Protein AF-A0A3C0G4G8-F1 (afdb_monomer_lite)

Foldseek 3Di:
DDPPPCPPDDDPLNVVLCVQLVVLVVVLVVLVVVLVVVCVVDVVSVVCVVVSVVVSVVVVVVSVVVSVVSVVVVVVVVVVVVVVVVVVVVVVVVVCVVVVNDDDDDDDPDPDDDDDDDDD

pLDDT: mean 79.35, std 17.73, range [36.84, 96.12]

Radius of gyration: 25.46 Å; chains: 1; bounding box: 45×34×75 Å

Secondary structure (DSSP, 8-state):
-----------HHHHHIIIIIHHHHHHHHHHHHHHHHHHHH-HHHHHTHHHHHHHHHHHHHHHHHHHHHHHHHHHHHHHHHHHHHHHHHHHHHHHHHHTT---SS---------------

Sequence (120 aa):
MARIDWDLRITYNSLMVALVSLPLIFIFMILSYQLITTAFVDDQVREDIEAYIAVLGILSGPAYMAISRFFDRWNAEEEEYIESTRRLHKTENDIMRAKGQLMEDEGRINITALPHEEEL

Structure (mmCIF, N/CA/C/O backbone):
data_AF-A0A3C0G4G8-F1
#
_entry.id   AF-A0A3C0G4G8-F1
#
loop_
_atom_site.group_PDB
_atom_site.id
_atom_site.type_symbol
_atom_site.label_atom_id
_atom_site.label_alt_id
_atom_site.label_comp_id
_atom_site.label_asym_id
_atom_site.label_entity_id
_atom_site.label_seq_id
_atom_site.pdbx_PDB_ins_code
_atom_site.Cartn_x
_atom_site.Cartn_y
_atom_site.Cartn_z
_atom_site.occupancy
_atom_site.B_iso_or_equiv
_atom_site.auth_seq_id
_atom_site.auth_comp_id
_atom_site.auth_asym_id
_atom_site.auth_atom_id
_atom_site.pdbx_PDB_model_num
ATOM 1 N N . MET A 1 1 ? -16.958 1.028 -28.107 1.00 41.44 1 MET A N 1
ATOM 2 C CA . MET A 1 1 ? -16.263 0.722 -26.838 1.00 41.44 1 MET A CA 1
ATOM 3 C C . MET A 1 1 ? -14.825 0.402 -27.186 1.00 41.44 1 MET A C 1
ATOM 5 O O . MET A 1 1 ? -14.619 -0.495 -27.993 1.00 41.44 1 MET A O 1
ATOM 9 N N . ALA A 1 2 ? -13.862 1.178 -26.688 1.00 53.22 2 ALA A N 1
ATOM 10 C CA . ALA A 1 2 ? -12.448 0.878 -26.892 1.00 53.22 2 ALA A CA 1
ATOM 11 C C . ALA A 1 2 ? -12.133 -0.459 -26.205 1.00 53.22 2 ALA A C 1
ATOM 13 O O . ALA A 1 2 ? -12.427 -0.610 -25.018 1.00 53.22 2 ALA A O 1
ATOM 14 N N . ARG A 1 3 ? -11.606 -1.440 -26.950 1.00 53.56 3 ARG A N 1
ATOM 15 C CA . ARG A 1 3 ? -10.992 -2.622 -26.337 1.00 53.56 3 ARG A CA 1
ATOM 16 C C . ARG A 1 3 ? -9.760 -2.119 -25.603 1.00 53.56 3 ARG A C 1
ATOM 18 O O . ARG A 1 3 ? -8.856 -1.578 -26.229 1.00 53.56 3 ARG A O 1
ATOM 25 N N . ILE A 1 4 ? -9.781 -2.225 -24.283 1.00 64.06 4 ILE A N 1
ATOM 26 C CA . ILE A 1 4 ? -8.570 -2.078 -23.489 1.00 64.06 4 ILE A CA 1
ATOM 27 C C . ILE A 1 4 ? -7.796 -3.368 -23.745 1.00 64.06 4 ILE A C 1
ATOM 29 O O . ILE A 1 4 ? -8.223 -4.428 -23.285 1.00 64.06 4 ILE A O 1
ATOM 33 N N . ASP A 1 5 ? -6.745 -3.290 -24.560 1.00 58.25 5 ASP A N 1
ATOM 34 C CA . ASP A 1 5 ? -5.800 -4.393 -24.702 1.00 58.25 5 ASP A CA 1
ATOM 35 C C . ASP A 1 5 ? -5.015 -4.486 -23.396 1.00 58.25 5 ASP A C 1
ATOM 37 O O . ASP A 1 5 ? -4.171 -3.647 -23.080 1.00 58.25 5 ASP A O 1
ATOM 41 N N . TRP A 1 6 ? -5.376 -5.478 -22.589 1.00 58.88 6 TRP A N 1
ATOM 42 C CA . TRP A 1 6 ? -4.664 -5.823 -21.371 1.00 58.88 6 TRP A CA 1
ATOM 43 C C . TRP A 1 6 ? -3.484 -6.715 -21.745 1.00 58.88 6 TRP A C 1
ATOM 45 O O . TRP A 1 6 ? -3.537 -7.926 -21.536 1.00 58.88 6 TRP A O 1
ATOM 55 N N . ASP A 1 7 ? -2.426 -6.130 -22.304 1.00 61.31 7 ASP A N 1
ATOM 56 C CA . ASP A 1 7 ? -1.148 -6.834 -22.440 1.00 61.31 7 ASP A CA 1
ATOM 57 C C . ASP A 1 7 ? -0.483 -6.912 -21.053 1.00 61.31 7 ASP A C 1
ATOM 59 O O . ASP A 1 7 ? 0.348 -6.091 -20.657 1.00 61.31 7 ASP A O 1
ATOM 63 N N . LEU A 1 8 ? -1.000 -7.825 -20.225 1.00 62.41 8 LEU A N 1
ATOM 64 C CA . LEU A 1 8 ? -0.643 -7.945 -18.818 1.00 62.41 8 LEU A CA 1
ATOM 65 C C . LEU A 1 8 ? 0.634 -8.781 -18.683 1.00 62.41 8 LEU A C 1
ATOM 67 O O . LEU A 1 8 ? 0.590 -10.010 -18.592 1.00 62.41 8 LEU A O 1
ATOM 71 N N . ARG A 1 9 ? 1.790 -8.115 -18.631 1.00 69.19 9 ARG A N 1
ATOM 72 C CA . ARG A 1 9 ? 3.075 -8.785 -18.398 1.00 69.19 9 ARG A CA 1
ATOM 73 C C . ARG A 1 9 ? 3.234 -9.121 -16.912 1.00 69.19 9 ARG A C 1
ATOM 75 O O . ARG A 1 9 ? 3.516 -8.254 -16.089 1.00 69.19 9 ARG A O 1
ATOM 82 N N . ILE A 1 10 ? 3.045 -10.392 -16.558 1.00 76.88 10 ILE A N 1
ATOM 83 C CA . ILE A 1 10 ? 3.218 -10.875 -15.180 1.00 76.88 10 ILE A CA 1
ATOM 84 C C . ILE A 1 10 ? 4.710 -11.116 -14.921 1.00 76.88 10 ILE A C 1
ATOM 86 O O . ILE A 1 10 ? 5.254 -12.165 -15.262 1.00 76.88 10 ILE A O 1
ATOM 90 N N . THR A 1 11 ? 5.381 -10.142 -14.307 1.00 83.62 11 THR A N 1
ATOM 91 C CA . THR A 1 11 ? 6.742 -10.297 -13.768 1.00 83.62 11 THR A CA 1
ATOM 92 C C . THR A 1 11 ? 6.723 -10.694 -12.292 1.00 83.62 11 THR A C 1
ATOM 94 O O . THR A 1 11 ? 5.714 -10.537 -11.598 1.00 83.62 11 THR A O 1
ATOM 97 N N . TYR A 1 12 ? 7.856 -11.170 -11.770 1.00 82.88 12 TYR A N 1
ATOM 98 C CA . TYR A 1 12 ? 7.989 -11.476 -10.343 1.00 82.88 12 TYR A CA 1
ATOM 99 C C . TYR A 1 12 ? 7.687 -10.258 -9.456 1.00 82.88 12 TYR A C 1
ATOM 101 O O . TYR A 1 12 ? 6.973 -10.397 -8.462 1.00 82.88 12 TYR A O 1
ATOM 109 N N . ASN A 1 13 ? 8.156 -9.055 -9.819 1.00 84.62 13 ASN A N 1
ATOM 110 C CA . ASN A 1 13 ? 7.852 -7.867 -9.019 1.00 84.62 13 ASN A CA 1
ATOM 111 C C . ASN A 1 13 ? 6.379 -7.471 -9.134 1.00 84.62 13 ASN A C 1
ATOM 113 O O . ASN A 1 13 ? 5.801 -7.085 -8.122 1.00 84.62 13 ASN A O 1
ATOM 117 N N . SER A 1 14 ? 5.747 -7.633 -10.305 1.00 84.00 14 SER A N 1
ATOM 118 C CA . SER A 1 14 ? 4.303 -7.389 -10.449 1.00 84.00 14 SER A CA 1
ATOM 119 C C . SER A 1 14 ? 3.479 -8.298 -9.523 1.00 84.00 14 SER A C 1
ATOM 121 O O . SER A 1 14 ? 2.556 -7.841 -8.846 1.00 84.00 14 SER A O 1
ATOM 123 N N . LEU A 1 15 ? 3.883 -9.569 -9.397 1.00 87.19 15 LEU A N 1
ATOM 124 C CA . LEU A 1 15 ? 3.263 -10.529 -8.491 1.00 87.19 15 LEU A CA 1
ATOM 125 C C . LEU A 1 15 ? 3.502 -10.140 -7.027 1.00 87.19 15 LEU A C 1
ATOM 127 O O . LEU A 1 15 ? 2.583 -10.196 -6.219 1.00 87.19 15 LEU A O 1
ATOM 131 N N . MET A 1 16 ? 4.719 -9.717 -6.681 1.00 84.38 16 MET A N 1
ATOM 132 C CA . MET A 1 16 ? 5.060 -9.297 -5.319 1.00 84.38 16 MET A CA 1
ATOM 133 C C . MET A 1 16 ? 4.329 -8.017 -4.899 1.00 84.38 16 MET A C 1
ATOM 135 O O . MET A 1 16 ? 3.847 -7.947 -3.771 1.00 84.38 16 MET A O 1
ATOM 139 N N . VAL A 1 17 ? 4.169 -7.039 -5.796 1.00 87.38 17 VAL A N 1
ATOM 140 C CA . VAL A 1 17 ? 3.321 -5.859 -5.559 1.00 87.38 17 VAL A CA 1
ATOM 141 C C . VAL A 1 17 ? 1.885 -6.302 -5.281 1.00 87.38 17 VAL A C 1
ATOM 143 O O . VAL A 1 17 ? 1.309 -5.924 -4.263 1.00 87.38 17 VAL A O 1
ATOM 146 N N . ALA A 1 18 ? 1.314 -7.165 -6.122 1.00 88.50 18 ALA A N 1
ATOM 147 C CA . ALA A 1 18 ? -0.052 -7.641 -5.927 1.00 88.50 18 ALA A CA 1
ATOM 148 C C . ALA A 1 18 ? -0.219 -8.433 -4.616 1.00 88.50 18 ALA A C 1
ATOM 150 O O . ALA A 1 18 ? -1.165 -8.195 -3.868 1.00 88.50 18 ALA A O 1
ATOM 151 N N . LEU A 1 19 ? 0.705 -9.345 -4.305 1.00 90.62 19 LEU A N 1
ATOM 152 C CA . LEU A 1 19 ? 0.616 -10.243 -3.150 1.00 90.62 19 LEU A CA 1
ATOM 153 C C . LEU A 1 19 ? 0.976 -9.590 -1.818 1.00 90.62 19 LEU A C 1
ATOM 155 O O . LEU A 1 19 ? 0.564 -10.094 -0.779 1.00 90.62 19 LEU A O 1
ATOM 159 N N . VAL A 1 20 ? 1.744 -8.503 -1.814 1.00 88.25 20 VAL A N 1
ATOM 160 C CA . VAL A 1 20 ? 2.134 -7.831 -0.569 1.00 88.25 20 VAL A CA 1
ATOM 161 C C . VAL A 1 20 ? 1.323 -6.561 -0.366 1.00 88.25 20 VAL A C 1
ATOM 163 O O . VAL A 1 20 ? 0.763 -6.360 0.712 1.00 88.25 20 VAL A O 1
ATOM 166 N N . SER A 1 21 ? 1.208 -5.713 -1.390 1.00 88.56 21 SER A N 1
ATOM 167 C CA . SER A 1 21 ? 0.550 -4.416 -1.248 1.00 88.56 21 SER A CA 1
ATOM 168 C C . SER A 1 21 ? -0.959 -4.552 -1.084 1.00 88.56 21 SER A C 1
ATOM 170 O O . SER A 1 21 ? -1.513 -3.914 -0.190 1.00 88.56 21 SER A O 1
ATOM 172 N N . LEU A 1 22 ? -1.627 -5.405 -1.874 1.00 90.38 22 LEU A N 1
ATOM 173 C CA . LEU A 1 22 ? -3.081 -5.559 -1.757 1.00 90.38 22 LEU A CA 1
ATOM 174 C C . LEU A 1 22 ? -3.482 -6.119 -0.386 1.00 90.38 22 LEU A C 1
ATOM 176 O O . LEU A 1 22 ? -4.288 -5.465 0.279 1.00 90.38 22 LEU A O 1
ATOM 180 N N . PRO A 1 23 ? -2.929 -7.248 0.109 1.00 92.75 23 PRO A N 1
ATOM 181 C CA . PRO A 1 23 ? -3.320 -7.762 1.419 1.00 92.75 23 PRO A CA 1
ATOM 182 C C . PRO A 1 23 ? -3.023 -6.785 2.551 1.00 92.75 23 PRO A C 1
ATOM 184 O O . PRO A 1 23 ? -3.834 -6.660 3.464 1.00 92.75 23 PRO A O 1
ATOM 187 N N . LEU A 1 24 ? -1.909 -6.048 2.480 1.00 92.12 24 LEU A N 1
ATOM 188 C CA . LEU A 1 24 ? -1.581 -5.058 3.500 1.00 92.12 24 LEU A CA 1
ATOM 189 C C . LEU A 1 24 ? -2.617 -3.924 3.534 1.00 92.12 24 LEU A C 1
ATOM 191 O O . LEU A 1 24 ? -3.094 -3.573 4.612 1.00 92.12 24 LEU A O 1
ATOM 195 N N . ILE A 1 25 ? -3.040 -3.415 2.372 1.00 91.81 25 ILE A N 1
ATOM 196 C CA . ILE A 1 25 ? -4.126 -2.425 2.272 1.00 91.81 25 ILE A CA 1
ATOM 197 C C . ILE A 1 25 ? -5.431 -2.996 2.843 1.00 91.81 25 ILE A C 1
ATOM 199 O O . ILE A 1 25 ? -6.094 -2.332 3.643 1.00 91.81 25 ILE A O 1
ATOM 203 N N . PHE A 1 26 ? -5.785 -4.236 2.489 1.00 94.81 26 PHE A N 1
ATOM 204 C CA . PHE A 1 26 ? -6.994 -4.890 2.998 1.00 94.81 26 PHE A CA 1
ATOM 205 C C . PHE A 1 26 ? -6.975 -5.049 4.521 1.00 94.81 26 PHE A C 1
ATOM 207 O O . PHE A 1 26 ? -7.987 -4.780 5.165 1.00 94.81 26 PHE A O 1
ATOM 214 N N . ILE A 1 27 ? -5.839 -5.423 5.114 1.00 94.25 27 ILE A N 1
ATOM 215 C CA . ILE A 1 27 ? -5.694 -5.540 6.571 1.00 94.25 27 ILE A CA 1
ATOM 216 C C . ILE A 1 27 ? -5.961 -4.194 7.245 1.00 94.25 27 ILE A C 1
ATOM 218 O O . ILE A 1 27 ? -6.757 -4.132 8.179 1.00 94.25 27 ILE A O 1
ATOM 222 N N . PHE A 1 28 ? -5.358 -3.108 6.757 1.00 93.31 28 PHE A N 1
ATOM 223 C CA . PHE A 1 28 ? -5.594 -1.781 7.330 1.00 93.31 28 PHE A CA 1
ATOM 224 C C . PHE A 1 28 ? -7.040 -1.323 7.161 1.00 93.31 28 PHE A C 1
ATOM 226 O O . PHE A 1 28 ? -7.606 -0.746 8.089 1.00 93.31 28 PHE A O 1
ATOM 233 N N . MET A 1 29 ? -7.662 -1.614 6.019 1.00 94.31 29 MET A N 1
ATOM 234 C CA . MET A 1 29 ? -9.076 -1.320 5.802 1.00 94.31 29 MET A CA 1
ATOM 235 C C . MET A 1 29 ? -9.967 -2.078 6.795 1.00 94.31 29 MET A C 1
ATOM 237 O O . MET A 1 29 ? -10.867 -1.480 7.380 1.00 94.31 29 MET A O 1
ATOM 241 N N . ILE A 1 30 ? -9.690 -3.362 7.039 1.00 96.12 30 ILE A N 1
ATOM 242 C CA . ILE A 1 30 ? -10.424 -4.177 8.016 1.00 96.12 30 ILE A CA 1
ATOM 243 C C . ILE A 1 30 ? -10.221 -3.644 9.437 1.00 96.12 30 ILE A C 1
ATOM 245 O O . ILE A 1 30 ? -11.200 -3.489 10.160 1.00 96.12 30 ILE A O 1
ATOM 249 N N . LEU A 1 31 ? -8.987 -3.325 9.835 1.00 94.19 31 LEU A N 1
ATOM 250 C CA . LEU A 1 31 ? -8.696 -2.765 11.160 1.00 94.19 31 LEU A CA 1
ATOM 251 C C . LEU A 1 31 ? -9.389 -1.415 11.371 1.00 94.19 31 LEU A C 1
ATOM 253 O O . LEU A 1 31 ? -9.948 -1.160 12.435 1.00 94.19 31 LEU A O 1
ATOM 257 N N . SER A 1 32 ? -9.403 -0.575 10.336 1.00 93.31 32 SER A N 1
ATOM 258 C CA . SER A 1 32 ? -10.082 0.722 10.366 1.00 93.31 32 SER A CA 1
ATOM 259 C C . SER A 1 32 ? -11.595 0.543 10.483 1.00 93.31 32 SER A C 1
ATOM 261 O O . SER A 1 32 ? -12.237 1.202 11.296 1.00 93.31 32 SER A O 1
ATOM 263 N N . TYR A 1 33 ? -12.165 -0.390 9.716 1.00 95.81 33 TYR A N 1
ATOM 264 C CA . TYR A 1 33 ? -13.576 -0.751 9.812 1.00 95.81 33 TYR A CA 1
ATOM 265 C C . TYR A 1 33 ? -13.930 -1.266 11.210 1.00 95.81 33 TYR A C 1
ATOM 267 O O . TYR A 1 33 ? -14.886 -0.779 11.809 1.00 95.81 33 TYR A O 1
ATOM 275 N N . GLN A 1 34 ? -13.134 -2.189 11.757 1.00 94.69 34 GLN A N 1
ATOM 276 C CA . GLN A 1 34 ? -13.335 -2.717 13.104 1.00 94.69 34 GLN A CA 1
ATOM 277 C C . GLN A 1 34 ? -13.326 -1.600 14.142 1.00 94.69 34 GLN A C 1
ATOM 279 O O . GLN A 1 34 ? -14.268 -1.520 14.925 1.00 94.69 34 GLN A O 1
ATOM 284 N N . LEU A 1 35 ? -12.339 -0.700 14.101 1.00 93.94 35 LEU A N 1
ATOM 285 C CA . LEU A 1 35 ? -12.263 0.427 15.028 1.00 93.94 35 LEU A CA 1
ATOM 286 C C . LEU A 1 35 ? -13.540 1.277 15.000 1.00 93.94 35 LEU A C 1
ATOM 288 O O . LEU A 1 35 ? -14.125 1.550 16.047 1.00 93.94 35 LEU A O 1
ATOM 292 N N . ILE A 1 36 ? -14.001 1.642 13.800 1.00 92.19 36 ILE A N 1
ATOM 293 C CA . ILE A 1 36 ? -15.219 2.440 13.618 1.00 92.19 36 ILE A CA 1
ATOM 294 C C . ILE A 1 36 ? -16.439 1.692 14.167 1.00 92.19 36 ILE A C 1
ATOM 296 O O . ILE A 1 36 ? -17.236 2.266 14.906 1.00 92.19 36 ILE A O 1
ATOM 300 N N . THR A 1 37 ? -16.589 0.406 13.837 1.00 94.62 37 THR A N 1
ATOM 301 C CA . THR A 1 37 ? -17.741 -0.379 14.300 1.00 94.62 37 THR A CA 1
ATOM 302 C C . THR A 1 37 ? -17.751 -0.588 15.808 1.00 94.62 37 THR A C 1
ATOM 304 O O . THR A 1 37 ? -18.809 -0.485 16.424 1.00 94.62 37 THR A O 1
ATOM 307 N N . THR A 1 38 ? -16.590 -0.820 16.419 1.00 93.94 38 THR A N 1
ATOM 308 C CA . THR A 1 38 ? -16.473 -0.992 17.868 1.00 93.94 38 THR A CA 1
ATOM 309 C C . THR A 1 38 ? -16.800 0.307 18.596 1.00 93.94 38 THR A C 1
ATOM 311 O O . THR A 1 38 ? -17.523 0.270 19.585 1.00 93.94 38 THR A O 1
ATOM 314 N N . ALA A 1 39 ? -16.395 1.464 18.066 1.00 92.12 39 ALA A N 1
ATOM 315 C CA . ALA A 1 39 ? -16.729 2.766 18.648 1.00 92.12 39 ALA A CA 1
ATOM 316 C C . ALA A 1 39 ? -18.247 3.067 18.684 1.00 92.12 39 ALA A C 1
ATOM 318 O O . ALA A 1 39 ? -18.699 3.919 19.458 1.00 92.12 39 ALA A O 1
ATOM 319 N N . PHE A 1 40 ? -19.067 2.381 17.875 1.00 93.38 40 PHE A N 1
ATOM 320 C CA . PHE A 1 40 ? -20.529 2.493 17.959 1.00 93.38 40 PHE A CA 1
ATOM 321 C C . PHE A 1 40 ? -21.140 1.694 19.112 1.00 93.38 40 PHE A C 1
ATOM 323 O O . PHE A 1 40 ? -22.233 2.038 19.557 1.00 93.38 40 PHE A O 1
ATOM 330 N N . VAL A 1 41 ? -20.457 0.656 19.594 1.00 94.56 41 VAL A N 1
ATOM 331 C CA . VAL A 1 41 ? -21.003 -0.297 20.574 1.00 94.56 41 VAL A CA 1
ATOM 332 C C . VAL A 1 41 ? -20.334 -0.165 21.945 1.00 94.56 41 VAL A C 1
ATOM 334 O O . VAL A 1 41 ? -20.987 -0.416 22.953 1.00 94.56 41 VAL A O 1
ATOM 337 N N . ASP A 1 42 ? -19.068 0.253 21.992 1.00 93.75 42 ASP A N 1
ATOM 338 C CA . ASP A 1 42 ? -18.276 0.395 23.215 1.00 93.75 42 ASP A CA 1
ATOM 339 C C . ASP A 1 42 ? -17.926 1.868 23.481 1.00 93.75 42 ASP A C 1
ATOM 341 O O . ASP A 1 42 ? -17.228 2.518 22.694 1.00 93.75 42 ASP A O 1
ATOM 345 N N . ASP A 1 43 ? -18.420 2.394 24.603 1.00 92.88 43 ASP A N 1
ATOM 346 C CA . ASP A 1 43 ? -18.199 3.781 25.007 1.00 92.88 43 ASP A CA 1
ATOM 347 C C . ASP A 1 43 ? -16.740 4.051 25.425 1.00 92.88 43 ASP A C 1
ATOM 349 O O . ASP A 1 43 ? -16.268 5.165 25.210 1.00 92.88 43 ASP A O 1
ATOM 353 N N . GLN A 1 44 ? -15.989 3.054 25.923 1.00 92.31 44 GLN A N 1
ATOM 354 C CA . GLN A 1 44 ? -14.564 3.236 26.255 1.00 92.31 44 GLN A CA 1
ATOM 355 C C . GLN A 1 44 ? -13.735 3.488 24.995 1.00 92.31 44 GLN A C 1
ATOM 357 O O . GLN A 1 44 ? -12.920 4.404 24.936 1.00 92.31 44 GLN A O 1
ATOM 362 N N . VAL A 1 45 ? -13.983 2.708 23.940 1.00 90.50 45 VAL A N 1
ATOM 363 C CA . VAL A 1 45 ? -13.286 2.873 22.654 1.00 90.50 45 VAL A CA 1
ATOM 364 C C . VAL A 1 45 ? -13.625 4.216 22.009 1.00 90.50 45 VAL A C 1
ATOM 366 O O . VAL A 1 45 ? -12.786 4.805 21.329 1.00 90.50 45 VAL A O 1
ATOM 369 N N . ARG A 1 46 ? -14.845 4.717 22.229 1.00 92.25 46 ARG A N 1
ATOM 370 C CA . ARG A 1 46 ? -15.264 6.040 21.760 1.00 92.25 46 ARG A CA 1
ATOM 371 C C . ARG A 1 46 ? -14.556 7.168 22.507 1.00 92.25 46 ARG A C 1
ATOM 373 O O . ARG A 1 46 ? -14.183 8.149 21.869 1.00 92.25 46 ARG A O 1
ATOM 380 N N . GLU A 1 47 ? -14.393 7.044 23.821 1.00 94.62 47 GLU A N 1
ATOM 381 C CA . GLU A 1 47 ? -13.691 8.036 24.641 1.00 94.62 47 GLU A CA 1
ATOM 382 C C . GLU A 1 47 ? -12.199 8.105 24.273 1.00 94.62 47 GLU A C 1
ATOM 384 O O . GLU A 1 47 ? -11.662 9.192 24.073 1.00 94.62 47 GLU A O 1
ATOM 389 N N . ASP A 1 48 ? -11.572 6.950 24.034 1.00 95.00 48 ASP A N 1
ATOM 390 C CA . ASP A 1 48 ? -10.149 6.833 23.688 1.00 95.00 48 ASP A CA 1
ATOM 391 C C . ASP A 1 48 ? -9.866 6.807 22.169 1.00 95.00 48 ASP A C 1
ATOM 393 O O . ASP A 1 48 ? -8.788 6.392 21.726 1.00 95.00 48 ASP A O 1
ATOM 397 N N . ILE A 1 49 ? -10.813 7.240 21.329 1.00 92.50 49 ILE A N 1
ATOM 398 C CA . ILE A 1 49 ? -10.752 7.047 19.867 1.00 92.50 49 ILE A CA 1
ATOM 399 C C . ILE A 1 49 ? -9.489 7.644 19.227 1.00 92.50 49 ILE A C 1
ATOM 401 O O . ILE A 1 49 ? -8.920 7.063 18.299 1.00 92.50 49 ILE A O 1
ATOM 405 N N . GLU A 1 50 ? -9.007 8.774 19.747 1.00 93.44 50 GLU A N 1
ATOM 406 C CA . GLU A 1 50 ? -7.797 9.439 19.260 1.00 93.44 50 GLU A CA 1
ATOM 407 C C . GLU A 1 50 ? -6.548 8.570 19.450 1.00 93.44 50 GLU A C 1
ATOM 409 O O . GLU A 1 50 ? -5.696 8.519 18.561 1.00 93.44 50 GLU A O 1
ATOM 414 N N . ALA A 1 51 ? -6.456 7.828 20.559 1.00 94.19 51 ALA A N 1
ATOM 415 C CA . ALA A 1 51 ? -5.336 6.930 20.822 1.00 94.19 51 ALA A CA 1
ATOM 416 C C . ALA A 1 51 ? -5.319 5.761 19.826 1.00 94.19 51 ALA A C 1
ATOM 418 O O . ALA A 1 51 ? -4.270 5.434 19.265 1.00 94.19 51 ALA A O 1
ATOM 419 N N . TYR A 1 52 ? -6.482 5.171 19.537 1.00 93.69 52 TYR A N 1
ATOM 420 C CA . TYR A 1 52 ? -6.593 4.100 18.546 1.00 93.69 52 TYR A CA 1
ATOM 421 C C . TYR A 1 52 ? -6.269 4.578 17.125 1.00 93.69 52 TYR A C 1
ATOM 423 O O . TYR A 1 52 ? -5.550 3.893 16.392 1.00 93.69 52 TYR A O 1
ATOM 431 N N . ILE A 1 53 ? -6.736 5.771 16.742 1.00 93.12 53 ILE A N 1
ATOM 432 C CA . ILE A 1 53 ? -6.387 6.391 15.455 1.00 93.12 53 ILE A CA 1
ATOM 433 C C . ILE A 1 53 ? -4.880 6.661 15.382 1.00 93.12 53 ILE A C 1
ATOM 435 O O . ILE A 1 53 ? -4.261 6.376 14.356 1.00 93.12 53 ILE A O 1
ATOM 439 N N . ALA A 1 54 ? -4.265 7.155 16.459 1.00 95.19 54 ALA A N 1
ATOM 440 C CA . ALA A 1 54 ? -2.826 7.394 16.507 1.00 95.19 54 ALA A CA 1
ATOM 441 C C . ALA A 1 54 ? -2.026 6.096 16.314 1.00 95.19 54 ALA A C 1
ATOM 443 O O . ALA A 1 54 ? -1.072 6.075 15.536 1.00 95.19 54 ALA A O 1
ATOM 444 N N . VAL A 1 55 ? -2.439 4.995 16.950 1.00 93.50 55 VAL A N 1
ATOM 445 C CA . VAL A 1 55 ? -1.812 3.676 16.765 1.00 93.50 55 VAL A CA 1
ATOM 446 C C . VAL A 1 55 ? -1.936 3.201 15.317 1.00 93.50 55 VAL A C 1
ATOM 448 O O . VAL A 1 55 ? -0.936 2.782 14.729 1.00 93.50 55 VAL A O 1
ATOM 451 N N . LEU A 1 56 ? -3.123 3.313 14.708 1.00 93.44 56 LEU A N 1
ATOM 452 C CA . LEU A 1 56 ? -3.306 2.996 13.287 1.00 93.44 56 LEU A CA 1
ATOM 453 C C . LEU A 1 56 ? -2.405 3.860 12.397 1.00 93.44 56 LEU A C 1
ATOM 455 O O . LEU A 1 56 ? -1.769 3.338 11.482 1.00 93.44 56 LEU A O 1
ATOM 459 N N . GLY A 1 57 ? -2.291 5.154 12.698 1.00 92.44 57 GLY A N 1
ATOM 460 C CA . GLY A 1 57 ? -1.401 6.081 12.005 1.00 92.44 57 GLY A CA 1
ATOM 461 C C . GLY A 1 57 ? 0.069 5.659 12.085 1.00 92.44 57 GLY A C 1
ATOM 462 O O . GLY A 1 57 ? 0.732 5.550 11.052 1.00 92.44 57 GLY A O 1
ATOM 463 N N . ILE A 1 58 ? 0.569 5.339 13.281 1.00 94.50 58 ILE A N 1
ATOM 464 C CA . ILE A 1 58 ? 1.955 4.891 13.493 1.00 94.50 58 ILE A CA 1
ATOM 465 C C . ILE A 1 58 ? 2.241 3.594 12.730 1.00 94.50 58 ILE A C 1
ATOM 467 O O . ILE A 1 58 ? 3.299 3.471 12.117 1.00 94.50 58 ILE A O 1
ATOM 471 N N . LEU A 1 59 ? 1.303 2.642 12.723 1.00 92.12 59 LEU A N 1
ATOM 472 C CA . LEU A 1 59 ? 1.449 1.387 11.980 1.00 92.12 59 LEU A CA 1
ATOM 473 C C . LEU A 1 59 ? 1.374 1.597 10.460 1.00 92.12 59 LEU A C 1
ATOM 475 O O . LEU A 1 59 ? 2.072 0.915 9.705 1.00 92.12 59 LEU A O 1
ATOM 479 N N . SER A 1 60 ? 0.556 2.549 10.002 1.00 91.50 60 SER A N 1
ATOM 480 C CA . SER A 1 60 ? 0.372 2.831 8.576 1.00 91.50 60 SER A CA 1
ATOM 481 C C . SER A 1 60 ? 1.632 3.389 7.908 1.00 91.50 60 SER A C 1
ATOM 483 O O . SER A 1 60 ? 1.872 3.101 6.738 1.00 91.50 60 SER A O 1
ATOM 485 N N . GLY A 1 61 ? 2.482 4.117 8.642 1.00 91.38 61 GLY A N 1
ATOM 486 C CA . GLY A 1 61 ? 3.718 4.696 8.104 1.00 91.38 61 GLY A CA 1
ATOM 487 C C . GLY A 1 61 ? 4.694 3.644 7.551 1.00 91.38 61 GLY A C 1
ATOM 488 O O . GLY A 1 61 ? 5.005 3.670 6.357 1.00 91.38 61 GLY A O 1
ATOM 489 N N . PRO A 1 62 ? 5.159 2.679 8.367 1.00 92.25 62 PRO A N 1
ATOM 490 C CA . PRO A 1 62 ? 5.994 1.574 7.898 1.00 92.25 62 PRO A CA 1
ATOM 491 C C . PRO A 1 62 ? 5.320 0.720 6.817 1.00 92.25 62 PRO A C 1
ATOM 493 O O . PRO A 1 62 ? 5.992 0.275 5.887 1.00 92.25 62 PRO A O 1
ATOM 496 N N . ALA A 1 63 ? 4.001 0.517 6.907 1.00 91.50 63 ALA A N 1
ATOM 497 C CA . ALA A 1 63 ? 3.243 -0.230 5.906 1.00 91.50 63 ALA A CA 1
ATOM 498 C C . ALA A 1 63 ? 3.264 0.467 4.536 1.00 91.50 63 ALA A C 1
ATOM 500 O O . ALA A 1 63 ? 3.590 -0.159 3.527 1.00 91.50 63 ALA A O 1
ATOM 501 N N . TYR A 1 64 ? 3.000 1.775 4.505 1.00 92.38 64 TYR A N 1
ATOM 502 C CA . TYR A 1 64 ? 3.100 2.594 3.300 1.00 92.38 64 TYR A CA 1
ATOM 503 C C . TYR A 1 64 ? 4.517 2.568 2.721 1.00 92.38 64 TYR A C 1
ATOM 505 O O . TYR A 1 64 ? 4.688 2.381 1.520 1.00 92.38 64 TYR A O 1
ATOM 513 N N . MET A 1 65 ? 5.539 2.673 3.574 1.00 93.06 65 MET A N 1
ATOM 514 C CA . MET A 1 65 ? 6.939 2.618 3.147 1.00 93.06 65 MET A CA 1
ATOM 515 C C . MET A 1 65 ? 7.318 1.261 2.534 1.00 93.06 65 MET A C 1
ATOM 517 O O . MET A 1 65 ? 8.119 1.195 1.602 1.00 93.06 65 MET A O 1
ATOM 521 N N . ALA A 1 66 ? 6.762 0.161 3.046 1.00 90.38 66 ALA A N 1
ATOM 522 C CA . ALA A 1 66 ? 6.958 -1.154 2.449 1.00 90.38 66 ALA A CA 1
ATOM 523 C C . ALA A 1 66 ? 6.307 -1.219 1.062 1.00 90.38 66 ALA A C 1
ATOM 525 O O . ALA A 1 66 ? 6.959 -1.623 0.101 1.00 90.38 66 ALA A O 1
ATOM 526 N N . ILE A 1 67 ? 5.057 -0.760 0.950 1.00 91.44 67 ILE A N 1
ATOM 527 C CA . ILE A 1 67 ? 4.312 -0.712 -0.311 1.00 91.44 67 ILE A CA 1
ATOM 528 C C . ILE A 1 67 ? 5.058 0.125 -1.354 1.00 91.44 67 ILE A C 1
ATOM 530 O O . ILE A 1 67 ? 5.290 -0.361 -2.460 1.00 91.44 67 ILE A O 1
ATOM 534 N N . SER A 1 68 ? 5.486 1.339 -1.000 1.00 91.12 68 SER A N 1
ATOM 535 C CA . SER A 1 68 ? 6.169 2.242 -1.928 1.00 91.12 68 SER A CA 1
ATOM 536 C C . SER A 1 68 ? 7.432 1.604 -2.503 1.00 91.12 68 SER A C 1
ATOM 538 O O . SER A 1 68 ? 7.646 1.652 -3.706 1.00 91.12 68 SER A O 1
ATOM 540 N N . ARG A 1 69 ? 8.212 0.889 -1.683 1.00 90.75 69 ARG A N 1
ATOM 541 C CA . ARG A 1 69 ? 9.419 0.186 -2.143 1.00 90.75 69 ARG A CA 1
ATOM 542 C C . ARG A 1 69 ? 9.139 -0.919 -3.157 1.00 90.75 69 ARG A C 1
ATOM 544 O O . ARG A 1 69 ? 9.974 -1.155 -4.029 1.00 90.75 69 ARG A O 1
ATOM 551 N N . PHE A 1 70 ? 8.018 -1.629 -3.035 1.00 89.31 70 PHE A N 1
ATOM 552 C CA . PHE A 1 70 ? 7.638 -2.627 -4.036 1.00 89.31 70 PHE A CA 1
ATOM 553 C C . PHE A 1 70 ? 7.244 -1.958 -5.351 1.00 89.31 70 PHE A C 1
ATOM 555 O O . PHE A 1 70 ? 7.696 -2.402 -6.405 1.00 89.31 70 PHE A O 1
ATOM 562 N N . PHE A 1 71 ? 6.486 -0.861 -5.285 1.00 89.44 71 PHE A N 1
ATOM 563 C CA . PHE A 1 71 ? 6.149 -0.068 -6.466 1.00 89.44 71 PHE A CA 1
ATOM 564 C C . PHE A 1 71 ? 7.385 0.533 -7.138 1.00 89.44 71 PHE A C 1
ATOM 566 O O . PHE A 1 71 ? 7.498 0.441 -8.354 1.00 89.44 71 PHE A O 1
ATOM 573 N N . ASP A 1 72 ? 8.342 1.066 -6.377 1.00 91.56 72 ASP A N 1
ATOM 574 C CA . ASP A 1 72 ? 9.587 1.621 -6.923 1.00 91.56 72 ASP A CA 1
ATOM 575 C C . ASP A 1 72 ? 10.384 0.558 -7.691 1.00 91.56 72 ASP A C 1
ATOM 577 O O . ASP A 1 72 ? 10.866 0.806 -8.794 1.00 91.56 72 ASP A O 1
ATOM 581 N N . ARG A 1 73 ? 10.493 -0.655 -7.131 1.00 89.81 73 ARG A N 1
ATOM 582 C CA . ARG A 1 73 ? 11.175 -1.777 -7.794 1.00 89.81 73 ARG A CA 1
ATOM 583 C C . ARG A 1 73 ? 10.455 -2.235 -9.052 1.00 89.81 73 ARG A C 1
ATOM 585 O O . ARG A 1 73 ? 11.111 -2.532 -10.043 1.00 89.81 73 ARG A O 1
ATOM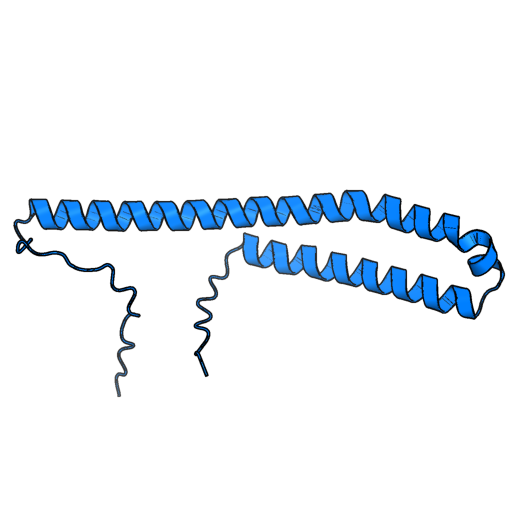 592 N N . TRP A 1 74 ? 9.131 -2.308 -8.999 1.00 90.31 74 TRP A N 1
ATOM 593 C CA . TRP A 1 74 ? 8.331 -2.674 -10.159 1.00 90.31 74 TRP A CA 1
ATOM 594 C C . TRP A 1 74 ? 8.441 -1.621 -11.270 1.00 90.31 74 TRP A C 1
ATOM 596 O O . TRP A 1 74 ? 8.695 -1.978 -12.414 1.00 90.31 74 TRP A O 1
ATOM 606 N N . ASN A 1 75 ? 8.372 -0.332 -10.928 1.00 88.50 75 ASN A N 1
ATOM 607 C CA . ASN A 1 75 ? 8.565 0.761 -11.883 1.00 88.50 75 ASN A CA 1
ATOM 608 C C . ASN A 1 75 ? 9.952 0.713 -12.538 1.00 88.50 75 ASN A C 1
ATOM 610 O O . ASN A 1 75 ? 10.056 0.880 -13.750 1.00 88.50 75 ASN A O 1
ATOM 614 N N . ALA A 1 76 ? 11.004 0.450 -11.757 1.00 90.50 76 ALA A N 1
ATOM 615 C CA . ALA A 1 76 ? 12.360 0.320 -12.286 1.00 90.50 76 ALA A CA 1
ATOM 616 C C . ALA A 1 76 ? 12.499 -0.863 -13.263 1.00 90.50 76 ALA A C 1
ATOM 618 O O . ALA A 1 76 ? 13.157 -0.733 -14.292 1.00 90.50 76 ALA A O 1
ATOM 619 N N . GLU A 1 77 ? 11.856 -2.001 -12.971 1.00 88.50 77 GLU A N 1
ATOM 620 C CA . GLU A 1 77 ? 11.831 -3.156 -13.880 1.00 88.50 77 GLU A CA 1
ATOM 621 C C . GLU A 1 77 ? 11.097 -2.836 -15.193 1.00 88.50 77 GLU A C 1
ATOM 623 O O . GLU A 1 77 ? 11.571 -3.195 -16.272 1.00 88.50 77 GLU A O 1
ATOM 628 N N . GLU A 1 78 ? 9.960 -2.139 -15.121 1.00 86.19 78 GLU A N 1
ATOM 629 C CA . GLU A 1 78 ? 9.223 -1.719 -16.317 1.00 86.19 78 GLU A CA 1
ATOM 630 C C . GLU A 1 78 ? 10.031 -0.735 -17.174 1.00 86.19 78 GLU A C 1
ATOM 632 O O . GLU A 1 78 ? 10.058 -0.859 -18.401 1.00 86.19 78 GLU A O 1
ATOM 637 N N . GLU A 1 79 ? 10.730 0.215 -16.551 1.00 88.38 79 GLU A N 1
ATOM 638 C CA . GLU A 1 79 ? 11.576 1.176 -17.263 1.00 88.38 79 GLU A CA 1
ATOM 639 C C . GLU A 1 79 ? 12.738 0.483 -17.995 1.00 88.38 79 GLU A C 1
ATOM 641 O O . GLU A 1 79 ? 12.969 0.748 -19.180 1.00 88.38 79 GLU A O 1
ATOM 646 N N . GLU A 1 80 ? 13.413 -0.468 -17.342 1.00 88.31 80 GLU A N 1
ATOM 647 C CA . GLU A 1 80 ? 14.484 -1.260 -17.957 1.00 88.31 80 GLU A CA 1
ATOM 648 C C . GLU A 1 80 ? 13.968 -2.112 -19.130 1.00 88.31 80 GLU A C 1
ATOM 650 O O . GLU A 1 80 ? 14.614 -2.214 -20.182 1.00 88.31 80 GLU A O 1
ATOM 655 N N . TYR A 1 81 ? 12.769 -2.685 -19.006 1.00 86.19 81 TYR A N 1
ATOM 656 C CA . TYR A 1 81 ? 12.140 -3.439 -20.089 1.00 86.19 81 TYR A CA 1
ATOM 657 C C . TYR A 1 81 ? 11.839 -2.559 -21.313 1.00 86.19 81 TYR A C 1
ATOM 659 O O . TYR A 1 81 ? 12.157 -2.924 -22.452 1.00 86.19 81 TYR A O 1
ATOM 667 N N . ILE A 1 82 ? 11.286 -1.366 -21.097 1.00 85.31 82 ILE A N 1
ATOM 668 C CA . ILE A 1 82 ? 11.011 -0.409 -22.176 1.00 85.31 82 ILE A CA 1
ATOM 669 C C . ILE A 1 82 ? 12.317 0.020 -22.854 1.00 85.31 82 ILE A C 1
ATOM 671 O O . ILE A 1 82 ? 12.391 0.090 -24.087 1.00 85.31 82 ILE A O 1
ATOM 675 N N . GLU A 1 83 ? 13.365 0.289 -22.074 1.00 88.75 83 GLU A N 1
ATOM 676 C CA . GLU A 1 83 ? 14.650 0.703 -22.627 1.00 88.75 83 GLU A CA 1
ATOM 677 C C . GLU A 1 83 ? 15.336 -0.427 -23.409 1.00 88.75 83 GLU A C 1
ATOM 679 O O . GLU A 1 83 ? 15.842 -0.195 -24.511 1.00 88.75 83 GLU A O 1
ATOM 684 N N . SER A 1 84 ? 15.320 -1.657 -22.894 1.00 85.31 84 SER A N 1
ATOM 685 C CA . SER A 1 84 ? 15.885 -2.822 -23.587 1.00 85.31 84 SER A CA 1
ATOM 686 C C . SER A 1 84 ? 15.172 -3.096 -24.914 1.00 85.31 84 SER A C 1
ATOM 688 O O . SER A 1 84 ? 15.836 -3.269 -25.938 1.00 85.31 84 SER A O 1
ATOM 690 N N . THR A 1 85 ? 13.841 -3.001 -24.941 1.00 85.00 85 THR A N 1
ATOM 691 C CA . THR A 1 85 ? 13.037 -3.117 -26.168 1.00 85.00 85 THR A CA 1
ATOM 692 C C . THR A 1 85 ? 13.391 -2.015 -27.167 1.00 85.00 85 THR A C 1
ATOM 694 O O . THR A 1 85 ? 13.614 -2.275 -28.351 1.00 85.00 85 THR A O 1
ATOM 697 N N . ARG A 1 86 ? 13.550 -0.771 -26.695 1.00 82.19 86 ARG A N 1
ATOM 698 C CA . ARG A 1 86 ? 13.989 0.347 -27.543 1.00 82.19 86 ARG A CA 1
ATOM 699 C C . ARG A 1 86 ? 15.380 0.106 -28.138 1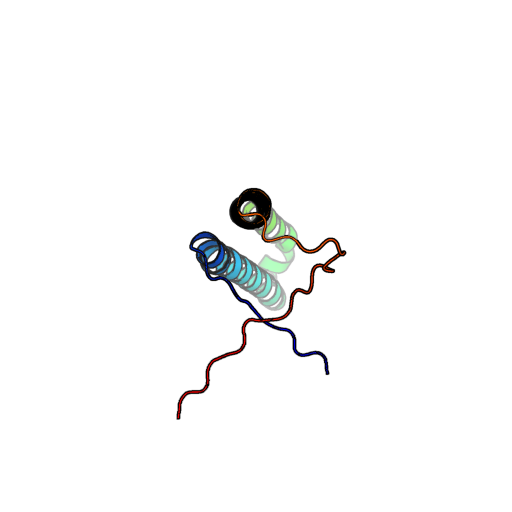.00 82.19 86 ARG A C 1
ATOM 701 O O . ARG A 1 86 ? 15.605 0.426 -29.306 1.00 82.19 86 ARG A O 1
ATOM 708 N N . ARG A 1 87 ? 16.319 -0.436 -27.355 1.00 84.06 87 ARG A N 1
ATOM 709 C CA . ARG A 1 87 ? 17.670 -0.771 -27.832 1.00 84.06 87 ARG A CA 1
ATOM 710 C C . ARG A 1 87 ? 17.625 -1.869 -28.893 1.00 84.06 87 ARG A C 1
ATOM 712 O O . ARG A 1 87 ? 18.272 -1.703 -29.922 1.00 84.06 87 ARG A O 1
ATOM 719 N N . LEU A 1 88 ? 16.820 -2.914 -28.691 1.00 82.19 88 LEU A N 1
ATOM 720 C CA . LEU A 1 88 ? 16.619 -3.981 -29.678 1.00 82.19 88 LEU A CA 1
ATOM 721 C C . LEU A 1 88 ? 16.103 -3.429 -31.009 1.00 82.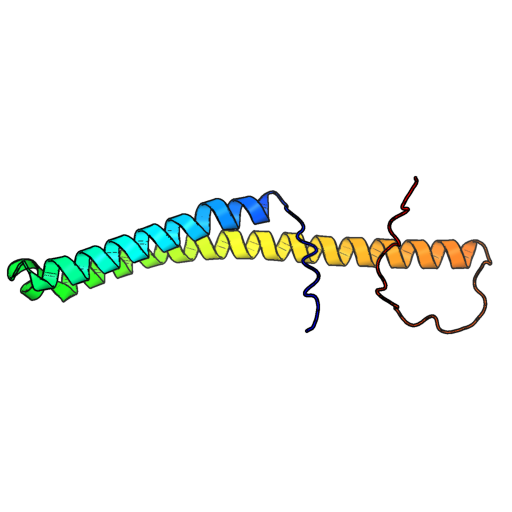19 88 LEU A C 1
ATOM 723 O O . LEU A 1 88 ? 16.720 -3.683 -32.039 1.00 82.19 88 LEU A O 1
ATOM 727 N N . HIS A 1 89 ? 15.060 -2.594 -30.987 1.00 77.94 89 HIS A N 1
ATOM 728 C CA . HIS A 1 89 ? 14.519 -1.985 -32.209 1.00 77.94 89 HIS A CA 1
ATOM 729 C C . HIS A 1 89 ? 15.546 -1.106 -32.936 1.00 77.94 89 HIS A C 1
ATOM 731 O O . HIS A 1 89 ? 15.592 -1.082 -34.166 1.00 77.94 89 HIS A O 1
ATOM 737 N N . LYS A 1 90 ? 16.401 -0.384 -32.196 1.00 81.69 90 LYS A N 1
ATOM 738 C CA . LYS A 1 90 ? 17.487 0.397 -32.801 1.00 81.69 90 LYS A CA 1
ATOM 739 C C . LYS A 1 90 ? 18.534 -0.513 -33.449 1.00 81.69 90 LYS A C 1
ATOM 741 O O . LYS A 1 90 ? 18.910 -0.273 -34.591 1.00 81.69 90 LYS A O 1
ATOM 746 N N . THR A 1 91 ? 18.973 -1.559 -32.747 1.00 79.56 91 THR A N 1
ATOM 747 C CA . THR A 1 91 ? 19.932 -2.540 -33.274 1.00 79.56 91 THR A CA 1
ATOM 748 C C . THR A 1 91 ? 19.385 -3.256 -34.506 1.00 79.56 91 THR A C 1
ATOM 750 O O . THR A 1 91 ? 20.112 -3.431 -35.479 1.00 79.56 91 THR A O 1
ATOM 753 N N . GLU A 1 92 ? 18.106 -3.626 -34.503 1.00 76.94 92 GLU A N 1
ATOM 754 C CA . GLU A 1 92 ? 17.442 -4.223 -35.658 1.00 76.94 92 GLU A CA 1
ATOM 755 C C . GLU A 1 92 ? 17.429 -3.263 -36.852 1.00 76.94 92 GLU A C 1
ATOM 757 O O . GLU A 1 92 ? 17.836 -3.648 -37.948 1.00 76.94 92 GLU A O 1
ATOM 762 N N . ASN A 1 93 ? 17.068 -1.992 -36.636 1.00 74.44 93 ASN A N 1
ATOM 763 C CA . ASN A 1 93 ? 17.118 -0.972 -37.683 1.00 74.44 93 ASN A CA 1
ATOM 764 C C . ASN A 1 93 ? 18.537 -0.827 -38.254 1.00 74.44 93 ASN A C 1
ATOM 766 O O . ASN A 1 93 ? 18.707 -0.866 -39.471 1.00 74.44 93 ASN A O 1
ATOM 770 N N . ASP A 1 94 ? 19.558 -0.747 -37.393 1.00 79.12 94 ASP A N 1
ATOM 771 C CA . ASP A 1 94 ? 20.968 -0.634 -37.786 1.00 79.12 94 ASP A CA 1
ATOM 772 C C . ASP A 1 94 ? 21.447 -1.855 -38.602 1.00 79.12 94 ASP A C 1
ATOM 774 O O . ASP A 1 94 ? 22.147 -1.695 -39.607 1.00 79.12 94 ASP A O 1
ATOM 778 N N . ILE A 1 95 ? 21.020 -3.072 -38.242 1.00 77.44 95 ILE A N 1
ATOM 779 C CA . ILE A 1 95 ? 21.299 -4.298 -39.011 1.00 77.44 95 ILE A CA 1
ATOM 780 C C . ILE A 1 95 ? 20.629 -4.244 -40.390 1.00 77.44 95 ILE A C 1
ATOM 782 O O . ILE A 1 95 ? 21.260 -4.601 -41.388 1.00 77.44 95 ILE A O 1
ATOM 786 N N . MET A 1 96 ? 19.377 -3.789 -40.470 1.00 72.50 96 MET A N 1
ATOM 787 C CA . MET A 1 96 ? 18.662 -3.637 -41.744 1.00 72.50 96 MET A CA 1
ATOM 788 C C . MET A 1 96 ? 19.318 -2.574 -42.639 1.00 72.50 96 MET A C 1
ATOM 790 O O . MET A 1 96 ? 19.422 -2.779 -43.852 1.00 72.50 96 MET A O 1
ATOM 794 N N . ARG A 1 97 ? 19.859 -1.491 -42.049 1.00 70.62 97 ARG A N 1
ATOM 795 C CA . A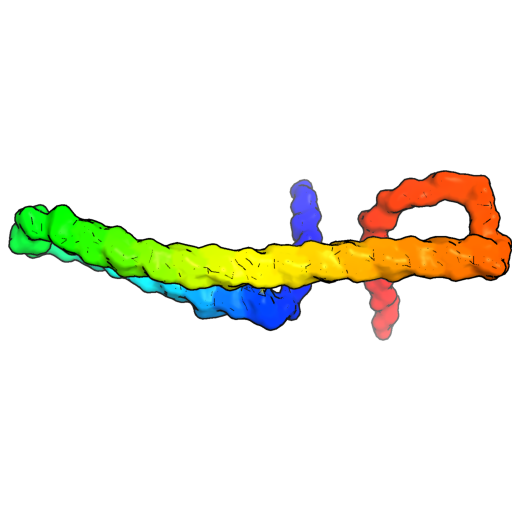RG A 1 97 ? 20.682 -0.500 -42.772 1.00 70.62 97 ARG A CA 1
ATOM 796 C C . ARG A 1 97 ? 21.937 -1.143 -43.353 1.00 70.62 97 ARG A C 1
ATOM 798 O O . ARG A 1 97 ? 22.227 -0.974 -44.533 1.00 70.62 97 ARG A O 1
ATOM 805 N N . ALA A 1 98 ? 22.671 -1.899 -42.536 1.00 74.56 98 ALA A N 1
ATOM 806 C CA . ALA A 1 98 ? 23.926 -2.534 -42.937 1.00 74.56 98 ALA A CA 1
ATOM 807 C C . ALA A 1 98 ? 23.733 -3.623 -44.008 1.00 74.56 98 ALA A C 1
ATOM 809 O O . ALA A 1 98 ? 24.609 -3.825 -44.847 1.00 74.56 98 ALA A O 1
ATOM 810 N N . LYS A 1 99 ? 22.577 -4.299 -44.015 1.00 75.31 99 LYS A N 1
ATOM 811 C CA . LYS A 1 99 ? 22.188 -5.275 -45.047 1.00 75.31 99 LYS A CA 1
ATOM 812 C C . LYS A 1 99 ? 21.690 -4.635 -46.352 1.00 75.31 99 LYS A C 1
ATOM 814 O O . LYS A 1 99 ? 21.346 -5.366 -47.277 1.00 75.31 99 LYS A O 1
ATOM 819 N N . GLY A 1 100 ? 21.653 -3.302 -46.447 1.00 61.72 100 GLY A N 1
ATOM 820 C CA . GLY A 1 100 ? 21.229 -2.580 -47.651 1.00 61.72 100 GLY A CA 1
ATOM 821 C C . GLY A 1 100 ? 19.730 -2.689 -47.955 1.00 61.72 100 GLY A C 1
ATOM 822 O O . GLY A 1 100 ? 19.329 -2.458 -49.090 1.00 61.72 100 GLY A O 1
ATOM 823 N N . GLN A 1 101 ? 18.904 -3.054 -46.965 1.00 60.16 101 GLN A N 1
ATOM 8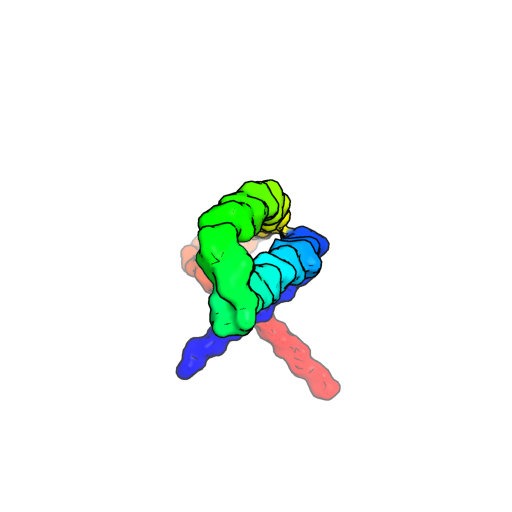24 C CA . GLN A 1 101 ? 17.462 -3.295 -47.116 1.00 60.16 101 GLN A CA 1
ATOM 825 C C . GLN A 1 101 ? 16.581 -2.129 -46.632 1.00 60.16 101 GLN A C 1
ATOM 827 O O . GLN A 1 101 ? 15.433 -2.344 -46.251 1.00 60.16 101 GLN A O 1
ATOM 832 N N . LEU A 1 102 ? 17.068 -0.886 -46.657 1.00 52.44 102 LEU A N 1
ATOM 833 C CA . LEU A 1 102 ? 16.196 0.274 -46.458 1.00 52.44 102 LEU A CA 1
ATOM 834 C C . LEU A 1 102 ? 15.861 0.921 -47.803 1.00 52.44 102 LEU A C 1
ATOM 836 O O . LEU A 1 102 ? 16.718 1.541 -48.427 1.00 52.44 102 LEU A O 1
ATOM 840 N N . MET A 1 103 ? 14.597 0.795 -48.219 1.00 52.34 103 MET A N 1
ATOM 841 C CA . MET A 1 103 ? 13.975 1.817 -49.058 1.00 52.34 103 MET A CA 1
ATOM 842 C C . MET A 1 103 ? 13.891 3.093 -48.215 1.00 52.34 103 MET A C 1
ATOM 844 O O . MET A 1 103 ? 13.444 3.052 -47.068 1.00 52.34 103 MET A O 1
ATOM 848 N N . GLU A 1 104 ? 14.370 4.202 -48.770 1.00 52.59 104 GLU A N 1
ATOM 849 C CA . GLU A 1 104 ? 14.084 5.543 -48.271 1.00 52.59 104 GLU A CA 1
ATOM 850 C C . GLU A 1 104 ? 12.567 5.745 -48.299 1.00 52.59 104 GLU A C 1
ATOM 852 O O . GLU A 1 104 ? 12.019 6.086 -49.338 1.00 52.59 104 GLU A O 1
ATOM 857 N N . ASP A 1 105 ? 11.870 5.463 -47.201 1.00 46.59 105 ASP A N 1
ATOM 858 C CA . ASP A 1 105 ? 10.832 6.373 -46.730 1.00 46.59 105 ASP A CA 1
ATOM 859 C C . ASP A 1 105 ? 10.331 6.031 -45.328 1.00 46.59 105 ASP A C 1
ATOM 861 O O . ASP A 1 105 ? 10.326 4.890 -44.863 1.00 46.59 105 ASP A O 1
ATOM 865 N N . GLU A 1 106 ? 9.921 7.093 -44.656 1.00 56.78 106 GLU A N 1
ATOM 866 C CA . GLU A 1 106 ? 9.403 7.190 -43.301 1.00 56.78 106 GLU A CA 1
ATOM 867 C C . GLU A 1 106 ? 8.331 6.134 -42.957 1.00 56.78 106 GLU A C 1
ATOM 869 O O . GLU A 1 106 ? 7.127 6.322 -43.138 1.00 56.78 106 GLU A O 1
ATOM 874 N N . GLY A 1 107 ? 8.741 5.023 -42.351 1.00 39.22 107 GLY A N 1
ATOM 875 C CA . GLY A 1 107 ? 7.814 4.108 -41.692 1.00 39.22 107 GLY A CA 1
ATOM 876 C C . GLY A 1 107 ? 7.404 4.652 -40.325 1.00 39.22 107 GLY A C 1
ATOM 877 O O . GLY A 1 107 ? 8.110 4.434 -39.342 1.00 39.22 107 GLY A O 1
ATOM 878 N N . ARG A 1 108 ? 6.267 5.360 -40.251 1.00 43.06 108 ARG A N 1
ATOM 879 C CA . ARG A 1 108 ? 5.524 5.642 -39.004 1.00 43.06 108 ARG A CA 1
ATOM 880 C C . ARG A 1 108 ? 5.631 4.445 -38.052 1.00 43.06 108 ARG A C 1
ATOM 882 O O . ARG A 1 108 ? 5.338 3.326 -38.464 1.00 43.06 108 ARG A O 1
ATOM 889 N N . ILE A 1 109 ? 5.986 4.686 -36.786 1.00 45.25 109 ILE A N 1
ATOM 890 C CA . ILE A 1 109 ? 5.907 3.666 -35.731 1.00 45.25 109 ILE A CA 1
ATOM 891 C C . ILE A 1 109 ? 4.441 3.230 -35.643 1.00 45.25 109 ILE A C 1
ATOM 893 O O . ILE A 1 109 ? 3.622 3.917 -35.033 1.00 45.25 109 ILE A O 1
ATOM 897 N N . ASN A 1 110 ? 4.094 2.131 -36.306 1.00 48.00 110 ASN A N 1
ATOM 898 C CA . ASN A 1 110 ? 2.773 1.545 -36.218 1.00 48.00 110 ASN A CA 1
ATOM 899 C C . ASN A 1 110 ? 2.862 0.435 -35.179 1.00 48.00 110 ASN A C 1
ATOM 901 O O . ASN A 1 110 ? 3.381 -0.648 -35.436 1.00 48.00 110 ASN A O 1
ATOM 905 N N . ILE A 1 111 ? 2.404 0.752 -33.972 1.00 55.53 111 ILE A N 1
ATOM 906 C CA . ILE A 1 111 ? 2.199 -0.221 -32.905 1.00 55.53 111 ILE A CA 1
ATOM 907 C C . ILE A 1 111 ? 0.949 -1.008 -33.317 1.00 55.53 111 ILE A C 1
ATOM 909 O O . ILE A 1 111 ? -0.164 -0.679 -32.919 1.00 55.53 111 ILE A O 1
ATOM 913 N N . THR A 1 112 ? 1.088 -1.952 -34.242 1.00 47.78 112 THR A N 1
ATOM 914 C CA . THR A 1 112 ? -0.007 -2.836 -34.648 1.00 47.78 112 THR A CA 1
ATOM 915 C C . THR A 1 112 ? 0.386 -4.251 -34.271 1.00 47.78 112 THR A C 1
ATOM 917 O O . THR A 1 112 ? 1.436 -4.738 -34.679 1.00 47.78 112 THR A O 1
ATOM 920 N N . ALA A 1 113 ? -0.452 -4.843 -33.422 1.00 52.34 113 ALA A N 1
ATOM 921 C CA . ALA A 1 113 ? -0.352 -6.188 -32.890 1.00 52.34 113 ALA A CA 1
ATOM 922 C C . ALA A 1 113 ? 0.061 -7.221 -33.951 1.00 52.34 113 ALA A C 1
ATOM 924 O O . ALA A 1 113 ? -0.409 -7.184 -35.091 1.00 52.34 113 ALA A O 1
ATOM 925 N N . LEU A 1 114 ? 0.917 -8.158 -33.539 1.00 45.69 114 LEU A N 1
ATOM 926 C CA . LEU A 1 114 ? 1.223 -9.374 -34.287 1.00 45.69 114 LEU A CA 1
ATOM 927 C C . LEU A 1 114 ? -0.093 -10.094 -34.641 1.00 45.69 114 LEU A C 1
ATOM 929 O O . LEU A 1 114 ? -0.931 -10.275 -33.751 1.00 45.69 114 LEU A O 1
ATOM 933 N N . PRO A 1 115 ? -0.310 -10.504 -35.904 1.00 40.44 115 PRO A N 1
ATOM 934 C CA . PRO A 1 115 ? -1.467 -11.305 -36.250 1.00 40.44 115 PRO A CA 1
ATOM 935 C C . PRO A 1 115 ? -1.288 -12.702 -35.656 1.00 40.44 115 PRO A C 1
ATOM 937 O O . PRO A 1 115 ? -0.277 -13.368 -35.868 1.00 40.44 115 PRO A O 1
ATOM 940 N N . HIS A 1 116 ? -2.289 -13.114 -34.890 1.00 41.56 116 HIS A N 1
ATOM 941 C CA . HIS A 1 116 ? -2.487 -14.486 -34.461 1.00 41.56 116 HIS A CA 1
ATOM 942 C C . HIS A 1 116 ? -2.655 -15.344 -35.723 1.00 41.56 116 HIS A C 1
ATOM 944 O O . HIS A 1 116 ? -3.614 -15.151 -36.471 1.00 41.56 116 HIS A O 1
ATOM 950 N N . GLU A 1 117 ? -1.723 -16.259 -35.983 1.00 42.56 117 GLU A N 1
ATOM 951 C CA . GLU A 1 117 ? -1.973 -17.356 -36.915 1.00 42.56 117 GLU A CA 1
ATOM 952 C C . GLU A 1 117 ? -3.079 -18.221 -36.292 1.00 42.56 117 GLU A C 1
ATOM 954 O O . GLU A 1 117 ? -2.905 -18.841 -35.242 1.00 42.56 117 GLU A O 1
ATOM 959 N N . GLU A 1 118 ? -4.273 -18.158 -36.880 1.00 43.72 118 GLU A N 1
ATOM 960 C CA . GLU A 1 118 ? -5.269 -19.219 -36.782 1.00 43.72 118 GLU A CA 1
ATOM 961 C C . GLU A 1 118 ? -4.863 -20.298 -37.793 1.00 43.72 118 GLU A C 1
ATOM 963 O O . GLU A 1 118 ? -5.036 -20.117 -38.999 1.00 43.72 118 GLU A O 1
ATOM 968 N N . GLU A 1 119 ? -4.329 -21.421 -37.315 1.00 40.38 119 GLU A N 1
ATOM 969 C CA . GLU A 1 119 ? -4.301 -22.665 -38.087 1.00 40.38 119 GLU A CA 1
ATOM 970 C C . GLU A 1 119 ? -5.379 -23.619 -37.547 1.00 40.38 119 GLU A C 1
ATOM 972 O O . GLU A 1 119 ? -5.292 -24.103 -36.419 1.00 40.38 119 GLU A O 1
ATOM 977 N N . LEU A 1 120 ? -6.424 -23.755 -38.376 1.00 36.84 120 LEU A N 1
ATOM 978 C CA . LEU A 1 120 ? -7.296 -24.910 -38.672 1.00 36.84 120 LEU A CA 1
ATOM 979 C C . LEU A 1 120 ? -7.387 -26.078 -37.672 1.00 36.84 120 LEU A C 1
ATOM 981 O O . LEU A 1 120 ? -6.395 -26.815 -37.489 1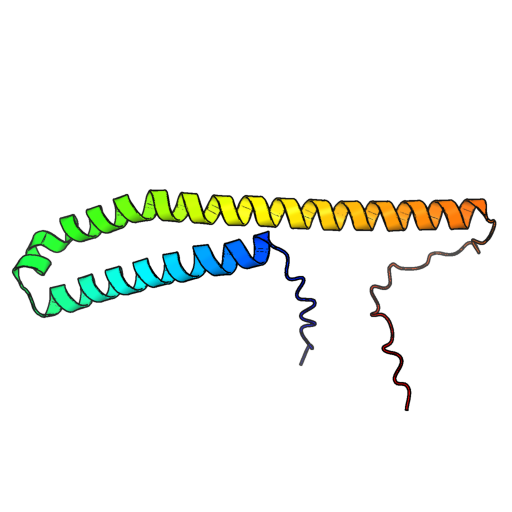.00 36.84 120 LEU A O 1
#